Protein AF-A0A9W6GSB5-F1 (afdb_monomer)

Radius of gyration: 26.99 Å; Cα contacts (8 Å, |Δi|>4): 25; chains: 1; bounding box: 57×46×88 Å

Foldseek 3Di:
DDDDDDPPDDPPDDPPVVVVVPDPDPPDDDPPVPCDVVNVVVVLVVVLVVLVVVLVVLVVCVVVVNHDPVVNVVSVVVSVVSVVVVVVVVVVVVVVVVVVVVVVD

Sequence (105 aa):
MLPLASIAATAVAPLADTLVAQAPRLVAGAEAAAVSFGDVLQQFAASTVDSLKAGEASAIAGVDGKASVQNVVSTVMQAERDLHTAIALRDKAVAAYQEISRMAI

Solvent-accessible surface area (backbone atoms only — not comparable to full-atom values): 6469 Å² total; per-residue (Å²): 136,89,85,84,86,86,78,80,75,86,76,83,70,74,80,65,67,72,62,69,74,71,58,87,75,83,70,84,87,67,91,59,83,69,80,42,74,65,53,54,48,50,53,48,54,52,49,50,53,52,46,44,54,50,28,53,53,36,44,53,31,31,76,72,68,76,35,55,71,69,55,34,52,52,40,46,59,49,38,52,52,52,48,52,53,52,48,56,50,51,53,50,54,51,50,53,51,54,51,52,56,69,63,69,116

Secondary structure (DSSP, 8-state):
--------------TTHHHHTTS----S--------HHHHHHHHHHHHHHHHHHHHHHHHHHHTTSS-HHHHHHHHHHHHHHHHHHHHHHHHHHHHHHHHHHH--

Organism: NCBI:txid29468

Structure (mmCIF, N/CA/C/O backbone):
data_AF-A0A9W6GSB5-F1
#
_entry.id   AF-A0A9W6GSB5-F1
#
loop_
_atom_site.group_PDB
_atom_site.id
_atom_site.type_symbol
_atom_site.label_atom_id
_atom_site.label_alt_id
_atom_site.label_comp_id
_atom_site.label_asym_id
_atom_site.label_entity_id
_atom_site.label_seq_id
_atom_site.pdbx_PDB_ins_code
_atom_site.Cartn_x
_atom_site.Cartn_y
_atom_site.Cartn_z
_atom_site.occupancy
_atom_site.B_iso_or_equiv
_atom_site.auth_seq_id
_atom_site.auth_comp_id
_atom_site.auth_asym_id
_atom_site.auth_atom_id
_atom_site.pdbx_PDB_model_num
ATOM 1 N N . MET A 1 1 ? 38.629 -34.708 56.887 1.00 46.78 1 MET A N 1
ATOM 2 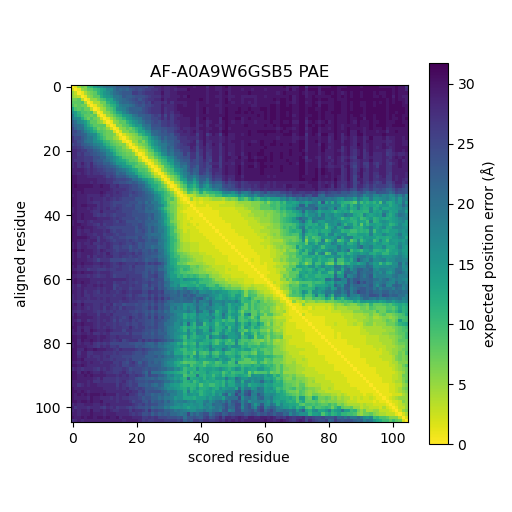C CA . MET A 1 1 ? 39.754 -35.030 55.985 1.00 46.78 1 MET A CA 1
ATOM 3 C C . MET A 1 1 ? 39.269 -34.851 54.549 1.00 46.78 1 MET A C 1
ATOM 5 O O . MET A 1 1 ? 38.495 -35.678 54.093 1.00 46.78 1 MET A O 1
ATOM 9 N N . LEU A 1 2 ? 39.618 -33.725 53.904 1.00 50.84 2 LEU A N 1
ATOM 10 C CA . LEU A 1 2 ? 39.476 -33.506 52.447 1.00 50.84 2 LEU A CA 1
ATOM 11 C C . LEU A 1 2 ? 40.421 -34.464 51.687 1.00 50.84 2 LEU A C 1
ATOM 13 O O . LEU A 1 2 ? 41.454 -34.817 52.262 1.00 50.84 2 LEU A O 1
ATOM 17 N N . PRO A 1 3 ? 40.090 -34.903 50.452 1.00 52.59 3 PRO A N 1
ATOM 18 C CA . PRO A 1 3 ? 40.526 -34.200 49.223 1.00 52.59 3 PRO A CA 1
ATOM 19 C C . PRO A 1 3 ? 39.442 -34.163 48.107 1.00 52.59 3 PRO A C 1
ATOM 21 O O . PRO A 1 3 ? 38.641 -35.078 47.982 1.00 52.59 3 PRO A O 1
ATOM 24 N N . LEU A 1 4 ? 39.211 -33.022 47.441 1.00 45.09 4 LEU A N 1
ATOM 25 C CA . LEU A 1 4 ? 39.811 -32.514 46.183 1.00 45.09 4 LEU A CA 1
ATOM 26 C C . LEU A 1 4 ? 39.005 -32.851 44.908 1.00 45.09 4 LEU A C 1
ATOM 28 O O . LEU A 1 4 ? 38.989 -33.976 44.432 1.00 45.09 4 LEU A O 1
ATOM 32 N N . ALA A 1 5 ? 38.403 -31.791 44.360 1.00 45.38 5 ALA A N 1
ATOM 33 C CA . ALA A 1 5 ? 38.374 -31.407 42.948 1.00 45.38 5 ALA A CA 1
ATOM 34 C C . ALA A 1 5 ? 38.192 -32.496 41.870 1.00 45.38 5 ALA A C 1
ATOM 36 O O . ALA A 1 5 ? 39.139 -33.150 41.449 1.00 45.38 5 ALA A O 1
ATOM 37 N N . SER A 1 6 ? 37.014 -32.491 41.246 1.00 44.84 6 SER A N 1
ATOM 38 C CA . SER A 1 6 ? 36.954 -32.592 39.787 1.00 44.84 6 SER A CA 1
ATOM 39 C C . SER A 1 6 ? 35.942 -31.575 39.275 1.00 44.84 6 SER A C 1
ATOM 41 O O . SER A 1 6 ? 34.731 -31.783 39.286 1.00 44.84 6 SER A O 1
ATOM 43 N N . ILE A 1 7 ? 36.472 -30.405 38.930 1.00 50.47 7 ILE A N 1
ATOM 44 C CA . ILE A 1 7 ? 35.765 -29.351 38.217 1.00 50.47 7 ILE A CA 1
ATOM 45 C C . ILE A 1 7 ? 35.777 -29.816 36.764 1.00 50.47 7 ILE A C 1
ATOM 47 O O . ILE A 1 7 ? 36.804 -29.726 36.092 1.00 50.47 7 ILE A O 1
ATOM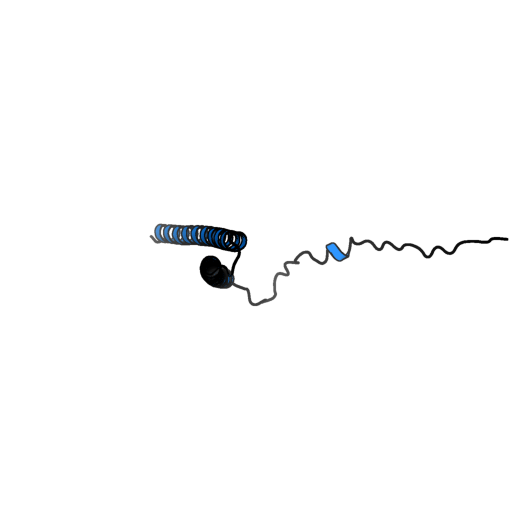 51 N N . ALA A 1 8 ? 34.668 -30.396 36.306 1.00 42.34 8 ALA A N 1
ATOM 52 C CA . ALA A 1 8 ? 34.502 -30.709 34.898 1.00 42.34 8 ALA A CA 1
ATOM 53 C C . ALA A 1 8 ? 34.535 -29.391 34.120 1.00 42.34 8 ALA A C 1
ATOM 55 O O . ALA A 1 8 ? 33.751 -28.473 34.356 1.00 42.34 8 ALA A O 1
ATOM 56 N N . ALA A 1 9 ? 35.544 -29.318 33.264 1.00 42.81 9 ALA A N 1
ATOM 57 C CA . ALA A 1 9 ? 35.964 -28.174 32.500 1.00 42.81 9 ALA A CA 1
ATOM 58 C C . ALA A 1 9 ? 34.814 -27.523 31.727 1.00 42.81 9 ALA A C 1
ATOM 60 O O . ALA A 1 9 ? 34.154 -28.138 30.890 1.00 42.81 9 ALA A O 1
ATOM 61 N N . THR A 1 10 ? 34.667 -26.225 31.962 1.00 45.97 10 THR A N 1
ATOM 62 C CA . THR A 1 10 ? 34.103 -25.267 31.022 1.00 45.97 10 THR A CA 1
ATOM 63 C C . THR A 1 10 ? 34.850 -25.378 29.689 1.00 45.97 10 THR A C 1
ATOM 65 O O . THR A 1 10 ? 35.919 -24.798 29.516 1.00 45.97 10 THR A O 1
ATOM 68 N N . ALA A 1 11 ? 34.291 -26.114 28.732 1.00 43.34 11 ALA A N 1
ATOM 69 C CA . ALA A 1 11 ? 34.693 -26.030 27.336 1.00 43.34 11 ALA A CA 1
ATOM 70 C C . ALA A 1 11 ? 33.839 -24.951 26.655 1.00 43.34 11 ALA A C 1
ATOM 72 O O . ALA A 1 11 ? 32.770 -25.225 26.113 1.00 43.34 11 ALA A O 1
ATOM 73 N N . VAL A 1 12 ? 34.312 -23.701 26.708 1.00 44.91 12 VAL A N 1
ATOM 74 C CA . VAL A 1 12 ? 33.904 -22.662 25.754 1.00 44.91 12 VAL A CA 1
ATOM 75 C C . VAL A 1 12 ? 34.463 -23.084 24.397 1.00 44.91 12 VAL A C 1
ATOM 77 O O . VAL A 1 12 ? 35.622 -22.825 24.079 1.00 44.91 12 VAL A O 1
ATOM 80 N N . ALA A 1 13 ? 33.656 -23.795 23.614 1.00 46.84 13 ALA A N 1
ATOM 81 C CA . ALA A 1 13 ? 33.908 -23.949 22.190 1.00 46.84 13 ALA A CA 1
ATOM 82 C C . ALA A 1 13 ? 33.776 -22.567 21.521 1.00 46.84 13 ALA A C 1
ATOM 84 O O . ALA A 1 13 ? 32.889 -21.791 21.897 1.00 46.84 13 ALA A O 1
ATOM 85 N N . PRO A 1 14 ? 34.644 -22.221 20.555 1.00 47.91 14 PRO A N 1
ATOM 86 C CA . PRO A 1 14 ? 34.606 -20.912 19.934 1.00 47.91 14 PRO A CA 1
ATOM 87 C C . PRO A 1 14 ? 33.336 -20.799 19.085 1.00 47.91 14 PRO A C 1
ATOM 89 O O . PRO A 1 14 ? 33.232 -21.389 18.013 1.00 47.91 14 PRO A O 1
ATOM 92 N N . LEU A 1 15 ? 32.402 -19.957 19.527 1.00 54.19 15 LEU A N 1
ATOM 93 C CA . LEU A 1 15 ? 31.261 -19.429 18.759 1.00 54.19 15 LEU A CA 1
ATOM 94 C C . LEU A 1 15 ? 31.685 -18.613 17.510 1.00 54.19 15 LEU A C 1
ATOM 96 O O . LEU A 1 15 ? 30.903 -17.831 16.984 1.00 54.19 15 LEU A O 1
ATOM 100 N N . ALA A 1 16 ? 32.920 -18.771 17.030 1.00 49.00 16 ALA A N 1
ATOM 101 C CA . ALA A 1 16 ? 33.466 -18.076 15.871 1.00 49.00 16 ALA A CA 1
ATOM 102 C C . ALA A 1 16 ? 33.292 -18.866 14.559 1.00 49.00 16 ALA A C 1
ATOM 104 O O . ALA A 1 16 ? 33.255 -18.255 13.495 1.00 49.00 16 ALA A O 1
ATOM 105 N N . ASP A 1 17 ? 33.138 -20.195 14.613 1.00 46.09 17 ASP A N 1
ATOM 106 C CA . ASP A 1 17 ? 33.049 -21.024 13.397 1.00 46.09 17 ASP A CA 1
ATOM 107 C C . ASP A 1 17 ? 31.623 -21.074 12.810 1.00 46.09 17 ASP A C 1
ATOM 109 O O . ASP A 1 17 ? 31.424 -21.168 11.601 1.00 46.09 17 ASP A O 1
ATOM 113 N N . THR A 1 18 ? 30.598 -20.882 13.646 1.00 50.78 18 THR A N 1
ATOM 114 C CA . THR A 1 18 ? 29.188 -20.856 13.217 1.00 50.78 18 THR A CA 1
ATOM 115 C C . THR A 1 18 ? 28.726 -19.514 12.642 1.00 50.78 18 THR A C 1
ATOM 117 O O . THR A 1 18 ? 27.648 -19.451 12.056 1.00 50.78 18 THR A O 1
ATOM 120 N N . LEU A 1 19 ? 29.534 -18.451 12.740 1.00 53.03 19 LEU A N 1
ATOM 121 C CA . LEU A 1 19 ? 29.204 -17.127 12.189 1.00 53.03 19 LEU A CA 1
ATOM 122 C C . LEU A 1 19 ? 29.755 -16.911 10.767 1.00 53.03 19 LEU A C 1
ATOM 124 O O . LEU A 1 19 ? 29.222 -16.096 10.020 1.00 53.03 19 LEU A O 1
ATOM 128 N N . VAL A 1 20 ? 30.765 -17.683 10.344 1.00 49.97 20 VAL A N 1
ATOM 129 C CA . VAL A 1 20 ? 31.299 -17.661 8.964 1.00 49.97 20 VAL A CA 1
ATOM 130 C C . VAL A 1 20 ? 30.452 -18.500 7.995 1.00 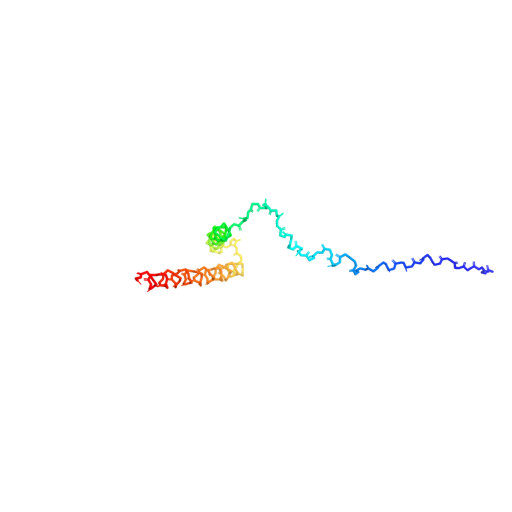49.97 20 VAL A C 1
ATOM 132 O O . VAL A 1 20 ? 30.481 -18.273 6.784 1.00 49.97 20 VAL A O 1
ATOM 135 N N . ALA A 1 21 ? 29.639 -19.427 8.507 1.00 51.22 21 ALA A N 1
ATOM 136 C CA . ALA A 1 21 ? 28.768 -20.282 7.698 1.00 51.22 21 ALA A CA 1
ATOM 137 C C . ALA A 1 21 ? 27.431 -19.627 7.286 1.00 51.22 21 ALA A C 1
ATOM 139 O O . ALA A 1 21 ? 26.677 -20.231 6.527 1.00 51.22 21 ALA A O 1
ATOM 140 N N . GLN A 1 22 ? 27.138 -18.405 7.749 1.00 51.03 22 GLN A N 1
ATOM 141 C CA . GLN A 1 22 ? 25.893 -17.688 7.432 1.00 51.03 22 GLN A CA 1
ATOM 142 C C . GLN A 1 22 ? 26.109 -16.401 6.617 1.00 51.03 22 GLN A C 1
ATOM 144 O O . GLN A 1 22 ? 25.221 -15.557 6.523 1.00 51.03 22 GLN A O 1
ATOM 149 N N . ALA A 1 23 ? 27.269 -16.264 5.972 1.00 49.41 23 ALA A N 1
ATOM 150 C CA . ALA A 1 23 ? 27.403 -15.351 4.844 1.00 49.41 23 ALA A CA 1
ATOM 151 C C . ALA A 1 23 ? 26.748 -16.003 3.611 1.00 49.41 23 ALA A C 1
ATOM 153 O O . ALA A 1 23 ? 27.060 -17.164 3.321 1.00 49.41 23 ALA A O 1
ATOM 154 N N . PRO A 1 24 ? 25.872 -15.310 2.860 1.00 47.47 24 PRO A N 1
ATOM 155 C CA . PRO A 1 24 ? 25.358 -15.844 1.612 1.00 47.47 24 PRO A CA 1
ATOM 156 C C . PRO A 1 24 ? 26.540 -15.984 0.653 1.00 47.47 24 PRO A C 1
ATOM 158 O O . PRO A 1 24 ? 27.055 -15.012 0.101 1.00 47.47 24 PRO A O 1
ATOM 161 N N . ARG A 1 25 ? 27.015 -17.219 0.491 1.00 52.53 25 ARG A N 1
ATOM 162 C CA . ARG A 1 25 ? 27.946 -17.571 -0.572 1.00 52.53 25 ARG A CA 1
ATOM 163 C C . ARG A 1 25 ? 27.172 -17.418 -1.872 1.00 52.53 25 ARG A C 1
ATOM 165 O O . ARG A 1 25 ? 26.313 -18.240 -2.177 1.00 52.53 25 ARG A O 1
ATOM 172 N N . LEU A 1 26 ? 27.465 -16.352 -2.612 1.00 53.88 26 LEU A N 1
ATOM 173 C CA . LEU A 1 26 ? 27.055 -16.199 -4.002 1.00 53.88 26 LEU A CA 1
ATOM 174 C C . LEU A 1 26 ? 27.760 -17.292 -4.813 1.00 53.88 26 LEU A C 1
ATOM 176 O O . LEU A 1 26 ? 28.844 -17.097 -5.357 1.00 53.88 26 LEU A O 1
ATOM 180 N N . VAL A 1 27 ? 27.163 -18.482 -4.827 1.00 48.53 27 VAL A N 1
ATOM 181 C CA . VAL A 1 27 ? 27.481 -19.529 -5.790 1.00 48.53 27 VAL A CA 1
ATOM 182 C C . VAL A 1 27 ? 26.925 -19.049 -7.122 1.00 48.53 27 VAL A C 1
ATOM 184 O O . VAL A 1 27 ? 25.719 -19.042 -7.354 1.00 48.53 27 VAL A O 1
ATOM 187 N N . ALA A 1 28 ? 27.829 -18.590 -7.981 1.00 54.97 28 ALA A N 1
ATOM 188 C CA . ALA A 1 28 ? 27.557 -18.423 -9.394 1.00 54.97 28 ALA A CA 1
ATOM 189 C C . ALA A 1 28 ? 27.271 -19.808 -9.993 1.00 54.97 2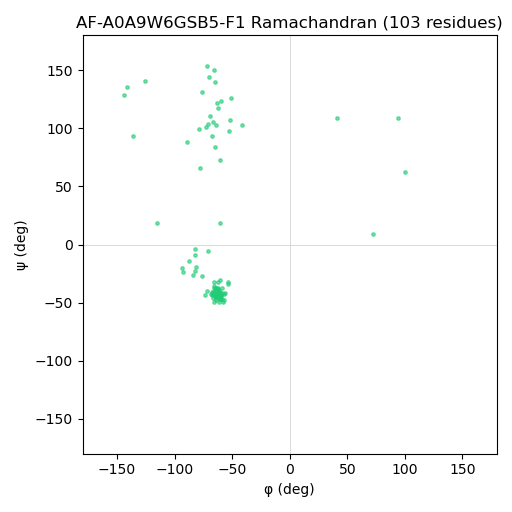8 ALA A C 1
ATOM 191 O O . ALA A 1 28 ? 28.115 -20.699 -9.915 1.00 54.97 28 ALA A O 1
ATOM 192 N N . GLY A 1 29 ? 26.088 -19.976 -10.583 1.00 51.00 29 GLY A N 1
ATOM 193 C CA . GLY A 1 29 ? 25.741 -21.175 -11.343 1.00 51.00 29 GLY A CA 1
ATOM 194 C C . GLY A 1 29 ? 24.894 -22.193 -10.585 1.00 51.00 29 GLY A C 1
ATOM 195 O O . GLY A 1 29 ? 25.293 -23.338 -10.413 1.00 51.00 29 GLY A O 1
ATOM 196 N N . ALA A 1 30 ? 23.692 -21.791 -10.193 1.00 42.28 30 ALA A N 1
ATOM 197 C CA . ALA A 1 30 ? 22.549 -22.690 -10.143 1.00 42.28 30 ALA A CA 1
ATOM 198 C C . ALA A 1 30 ? 21.330 -21.864 -10.553 1.00 42.28 30 ALA A C 1
ATOM 200 O O . ALA A 1 30 ? 21.118 -20.786 -9.998 1.00 42.28 30 ALA A O 1
ATOM 201 N N . GLU A 1 31 ? 20.549 -22.346 -11.519 1.00 49.16 31 GLU A N 1
ATOM 202 C CA . GLU A 1 31 ? 19.168 -21.911 -11.745 1.00 49.16 31 GLU A CA 1
ATOM 203 C C . GLU A 1 31 ? 18.342 -22.226 -10.485 1.00 49.16 31 GLU A C 1
ATOM 205 O O . GLU A 1 31 ? 17.523 -23.138 -10.441 1.00 49.16 31 GLU A O 1
ATOM 210 N N . ALA A 1 32 ? 18.560 -21.466 -9.413 1.00 52.81 32 ALA A N 1
ATOM 211 C CA . ALA A 1 32 ? 17.452 -21.070 -8.573 1.00 52.81 32 ALA A CA 1
ATOM 212 C C . ALA A 1 32 ? 16.539 -20.296 -9.514 1.00 52.81 32 ALA A C 1
ATOM 214 O O . ALA A 1 32 ? 17.032 -19.375 -10.165 1.00 52.81 32 ALA A O 1
ATOM 215 N N . ALA A 1 33 ? 15.274 -20.703 -9.641 1.00 57.88 33 ALA A N 1
ATOM 216 C CA . ALA A 1 33 ? 14.254 -19.924 -10.331 1.00 57.88 33 ALA A CA 1
ATOM 217 C C . ALA A 1 33 ? 14.450 -18.464 -9.922 1.00 57.88 33 ALA A C 1
ATOM 219 O O . ALA A 1 33 ? 14.232 -18.106 -8.761 1.00 57.88 33 ALA A O 1
ATOM 220 N N . ALA A 1 34 ? 15.055 -17.690 -10.823 1.00 63.69 34 ALA A N 1
ATOM 221 C CA . ALA A 1 34 ? 15.620 -16.410 -10.465 1.00 63.69 34 ALA A CA 1
ATOM 222 C C . ALA A 1 34 ? 14.413 -15.522 -10.251 1.00 63.69 34 ALA A C 1
ATOM 224 O O . ALA A 1 34 ? 13.783 -15.124 -11.226 1.00 63.69 34 ALA A O 1
ATOM 225 N N . VAL A 1 35 ? 14.047 -15.305 -8.984 1.00 74.62 35 VAL A N 1
ATOM 226 C CA . VAL A 1 35 ? 12.990 -14.371 -8.615 1.00 74.62 35 VAL A CA 1
ATOM 227 C C . VAL A 1 35 ? 13.351 -13.073 -9.315 1.00 74.62 35 VAL A C 1
ATOM 229 O O . VAL A 1 35 ? 14.362 -12.442 -8.993 1.00 74.62 35 VAL A O 1
ATOM 232 N N . SER A 1 36 ? 12.598 -12.742 -10.358 1.00 85.94 36 SER A N 1
ATOM 233 C CA . SER A 1 36 ? 12.918 -11.589 -11.169 1.00 85.94 36 SER A CA 1
ATOM 234 C C . SER A 1 36 ? 12.600 -10.348 -10.344 1.00 85.94 36 SER A C 1
ATOM 236 O O . SER A 1 36 ? 11.743 -10.363 -9.458 1.00 85.94 36 SER A O 1
ATOM 238 N N . PHE A 1 37 ? 13.272 -9.234 -10.627 1.00 81.94 37 PHE A N 1
ATOM 239 C CA . PHE A 1 37 ? 12.909 -7.961 -10.001 1.00 81.94 37 PHE A CA 1
ATOM 240 C C . PHE A 1 37 ? 11.415 -7.635 -10.207 1.00 81.94 37 PHE A C 1
ATOM 242 O O . PHE A 1 37 ? 10.781 -7.063 -9.322 1.00 81.94 37 PHE A 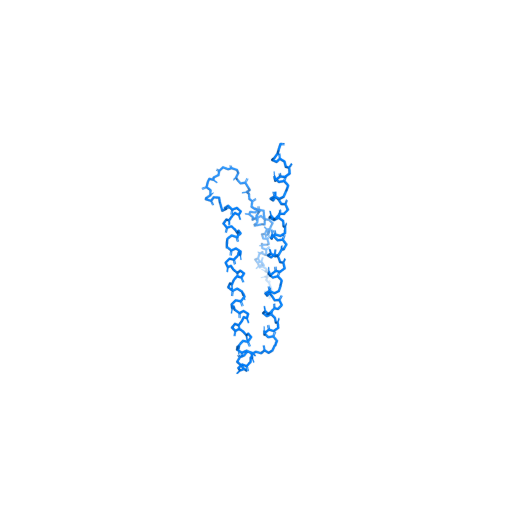O 1
ATOM 249 N N . GLY A 1 38 ? 10.841 -8.061 -11.341 1.00 89.38 38 GLY A N 1
ATOM 250 C CA . GLY A 1 38 ? 9.409 -7.966 -11.615 1.00 89.38 38 GLY A CA 1
ATOM 251 C C . GLY A 1 38 ? 8.556 -8.763 -10.627 1.00 89.38 38 GLY A C 1
ATOM 252 O O . GLY A 1 38 ? 7.570 -8.228 -10.131 1.00 89.38 38 GLY A O 1
ATOM 253 N N . ASP A 1 39 ? 8.966 -9.981 -10.270 1.00 88.75 39 ASP A N 1
ATOM 254 C CA . ASP A 1 39 ? 8.264 -10.808 -9.279 1.00 88.75 39 ASP A CA 1
ATOM 255 C C . ASP A 1 39 ? 8.303 -10.170 -7.884 1.00 88.75 39 ASP A C 1
ATOM 257 O O . ASP A 1 39 ? 7.283 -10.109 -7.197 1.00 88.75 39 ASP A O 1
ATOM 261 N N . VAL A 1 40 ? 9.455 -9.618 -7.480 1.00 87.81 40 VAL A N 1
ATOM 262 C CA . VAL A 1 40 ? 9.585 -8.883 -6.207 1.00 87.81 40 VAL A CA 1
ATOM 263 C C . VAL A 1 40 ? 8.690 -7.647 -6.199 1.00 87.81 40 VAL A C 1
ATOM 265 O O . VAL A 1 40 ? 8.014 -7.374 -5.207 1.00 87.81 40 VAL A O 1
ATOM 268 N N . LEU A 1 41 ? 8.653 -6.907 -7.307 1.00 88.19 41 LEU A N 1
ATOM 269 C CA . LEU A 1 41 ? 7.815 -5.723 -7.438 1.00 88.19 41 LEU A CA 1
ATOM 270 C C . LEU A 1 41 ? 6.321 -6.073 -7.431 1.00 88.19 41 LEU A C 1
ATOM 272 O O . LEU A 1 41 ? 5.532 -5.397 -6.775 1.00 88.19 41 LEU A O 1
ATOM 276 N N . GLN A 1 42 ? 5.927 -7.148 -8.107 1.00 89.94 42 GLN A N 1
ATOM 277 C CA . GLN A 1 42 ? 4.552 -7.634 -8.092 1.00 89.94 42 GLN A CA 1
ATOM 278 C C . GLN A 1 42 ? 4.128 -8.056 -6.680 1.00 89.94 42 GLN A C 1
ATOM 280 O O . GLN A 1 42 ? 3.043 -7.691 -6.226 1.00 89.94 42 GLN A O 1
ATOM 285 N N . GLN A 1 43 ? 4.996 -8.769 -5.960 1.00 90.19 43 GLN A N 1
ATOM 286 C CA . GLN A 1 43 ? 4.758 -9.169 -4.574 1.00 90.19 43 GLN A CA 1
ATOM 287 C C . GLN A 1 43 ? 4.651 -7.950 -3.645 1.00 90.19 43 GLN A C 1
ATOM 289 O O . GLN A 1 43 ? 3.767 -7.902 -2.787 1.00 90.19 43 GLN A O 1
ATOM 294 N N . PHE A 1 44 ? 5.522 -6.952 -3.827 1.00 88.62 44 PHE A N 1
ATOM 295 C CA . PHE A 1 44 ? 5.480 -5.697 -3.080 1.00 88.62 44 PHE A CA 1
ATOM 296 C C . PHE A 1 44 ? 4.172 -4.943 -3.333 1.00 88.62 44 PHE A C 1
ATOM 298 O O . PHE A 1 44 ? 3.481 -4.599 -2.380 1.00 88.62 44 PHE A O 1
ATOM 305 N N . ALA A 1 45 ? 3.781 -4.772 -4.599 1.00 89.44 45 ALA A N 1
ATOM 306 C CA . ALA A 1 45 ? 2.536 -4.106 -4.969 1.00 89.44 45 ALA A CA 1
ATOM 307 C C . ALA A 1 45 ? 1.302 -4.813 -4.382 1.00 89.44 45 ALA A C 1
ATOM 309 O O . ALA A 1 45 ? 0.420 -4.148 -3.839 1.00 89.44 45 ALA A O 1
ATOM 310 N N . ALA A 1 46 ? 1.257 -6.150 -4.433 1.00 92.56 46 ALA A N 1
ATOM 311 C CA . ALA A 1 46 ? 0.196 -6.934 -3.799 1.00 92.56 46 ALA A CA 1
ATOM 312 C C . ALA A 1 46 ? 0.142 -6.688 -2.280 1.00 92.56 46 ALA A C 1
ATOM 314 O O . ALA A 1 46 ? -0.924 -6.420 -1.729 1.00 92.56 46 ALA A O 1
ATOM 315 N N . SER A 1 47 ? 1.306 -6.676 -1.626 1.00 89.00 47 SER A N 1
ATOM 316 C CA . SER A 1 47 ? 1.415 -6.447 -0.181 1.00 89.00 47 SER A CA 1
ATOM 317 C C . SER A 1 47 ? 0.977 -5.032 0.212 1.00 89.00 47 SER A C 1
ATOM 319 O O . SER A 1 47 ? 0.314 -4.856 1.229 1.00 89.00 47 SER A O 1
ATOM 321 N N . THR A 1 48 ? 1.279 -4.020 -0.608 1.00 88.19 48 THR A N 1
ATOM 322 C CA . THR A 1 48 ? 0.818 -2.641 -0.390 1.00 88.19 48 THR A CA 1
ATOM 323 C C . THR A 1 48 ? -0.708 -2.536 -0.440 1.00 88.19 48 THR A C 1
ATOM 325 O O . THR A 1 48 ? -1.298 -1.855 0.397 1.00 88.19 48 THR A O 1
ATOM 328 N N . VAL A 1 49 ? -1.364 -3.219 -1.386 1.00 93.50 49 VAL A N 1
ATOM 329 C CA . VAL A 1 49 ? -2.836 -3.243 -1.473 1.00 93.50 49 VAL A CA 1
ATOM 330 C C . VAL A 1 49 ? -3.446 -3.885 -0.228 1.00 93.50 49 VAL A C 1
ATOM 332 O O . VAL A 1 49 ? -4.415 -3.360 0.324 1.00 93.50 49 VAL A O 1
ATOM 335 N N . ASP A 1 50 ? -2.866 -4.985 0.246 1.00 92.94 50 ASP A N 1
ATOM 336 C CA . ASP A 1 50 ? -3.336 -5.660 1.454 1.00 92.94 50 ASP A CA 1
ATOM 337 C C . ASP A 1 50 ? -3.132 -4.802 2.712 1.00 92.94 50 ASP A C 1
ATOM 339 O O . ASP A 1 50 ? -4.061 -4.679 3.516 1.00 92.94 50 ASP A O 1
ATOM 343 N N . SER A 1 51 ? -1.980 -4.132 2.853 1.00 87.69 51 SER A N 1
ATOM 344 C CA . SER A 1 51 ? -1.728 -3.151 3.922 1.00 87.69 51 SER A CA 1
ATOM 345 C C . SER A 1 51 ? -2.768 -2.029 3.921 1.00 87.69 51 SER A C 1
ATOM 347 O O . SER A 1 51 ? -3.261 -1.636 4.980 1.00 87.69 51 SER A O 1
ATOM 349 N N . LEU A 1 52 ? -3.140 -1.530 2.739 1.00 89.19 52 LEU A N 1
ATOM 350 C CA . LEU A 1 52 ? -4.115 -0.451 2.607 1.00 89.19 52 LEU A CA 1
ATOM 351 C C . LEU A 1 52 ? -5.514 -0.904 3.048 1.00 89.19 52 LEU A C 1
ATOM 353 O O . LEU A 1 52 ? -6.144 -0.241 3.870 1.00 89.19 52 LEU A O 1
ATOM 357 N N . LYS A 1 53 ? -5.957 -2.085 2.596 1.00 90.81 53 LYS A N 1
ATOM 358 C CA . LYS A 1 53 ? -7.236 -2.689 3.013 1.00 90.81 53 LYS A CA 1
ATOM 359 C C . LYS A 1 53 ? -7.271 -2.984 4.512 1.00 90.81 53 LYS A C 1
ATOM 361 O O . LYS A 1 53 ? -8.301 -2.794 5.157 1.00 90.81 53 LYS A O 1
ATOM 366 N N . ALA A 1 54 ? -6.156 -3.436 5.085 1.00 88.00 54 ALA A N 1
ATOM 367 C CA . ALA A 1 54 ? -6.031 -3.633 6.526 1.00 88.00 54 ALA A CA 1
ATOM 368 C C . ALA A 1 54 ? -6.129 -2.302 7.294 1.00 88.00 54 ALA A C 1
ATOM 370 O O . ALA A 1 54 ? -6.774 -2.243 8.342 1.00 88.00 54 ALA A O 1
ATOM 371 N N . GLY A 1 55 ? -5.547 -1.226 6.757 1.00 80.75 55 GLY A N 1
ATOM 372 C CA . GLY A 1 55 ? -5.692 0.134 7.275 1.00 80.75 55 GLY A CA 1
ATOM 373 C C . GLY A 1 55 ? -7.136 0.624 7.265 1.00 80.75 55 GLY A C 1
ATOM 374 O O . GLY A 1 55 ? -7.623 1.094 8.292 1.00 80.75 55 GLY A O 1
ATOM 375 N N . GLU A 1 56 ? -7.850 0.441 6.155 1.00 86.19 56 GLU A N 1
ATOM 376 C CA . GLU A 1 56 ? -9.275 0.775 6.048 1.00 86.19 56 GLU A CA 1
ATOM 377 C C . GLU A 1 56 ? -10.124 -0.026 7.043 1.00 86.19 56 GLU A C 1
ATOM 379 O O . GLU A 1 56 ? -10.940 0.544 7.768 1.00 86.19 56 GLU A O 1
ATOM 384 N N . ALA A 1 57 ? -9.894 -1.338 7.149 1.00 87.56 57 ALA A N 1
ATOM 385 C CA . ALA A 1 57 ? -10.590 -2.191 8.109 1.00 87.56 57 ALA A CA 1
ATOM 386 C C . ALA A 1 57 ? -10.322 -1.769 9.565 1.00 87.56 57 ALA A C 1
ATOM 388 O O . ALA A 1 57 ? -11.243 -1.742 10.382 1.00 87.56 57 ALA A O 1
ATOM 389 N N . SER A 1 58 ? -9.078 -1.403 9.887 1.00 76.56 58 SER A N 1
ATOM 390 C CA . SER A 1 58 ? -8.685 -0.891 11.204 1.00 76.56 58 SER A CA 1
ATOM 391 C C . SER A 1 58 ? -9.351 0.454 11.508 1.00 76.56 58 SER A C 1
ATOM 393 O O . SER A 1 58 ? -9.880 0.644 12.601 1.00 76.56 58 SER A O 1
ATOM 395 N N . ALA A 1 59 ? -9.412 1.364 10.532 1.00 75.25 59 ALA A N 1
ATOM 396 C CA . ALA A 1 59 ? -10.092 2.649 10.671 1.00 75.25 59 ALA A CA 1
ATOM 397 C C . ALA A 1 59 ? -11.600 2.478 10.918 1.00 75.25 59 ALA A C 1
ATOM 399 O O . ALA A 1 59 ? -12.142 3.096 11.834 1.00 75.25 59 ALA A O 1
ATOM 400 N N . ILE A 1 60 ? -12.260 1.584 10.171 1.00 83.19 60 ILE A N 1
ATOM 401 C CA . ILE A 1 60 ? -13.672 1.228 10.386 1.00 83.19 60 ILE A CA 1
ATOM 402 C C . ILE A 1 60 ? -13.864 0.643 11.790 1.00 83.19 60 ILE A C 1
ATOM 404 O O . ILE A 1 60 ? -14.747 1.077 12.528 1.00 83.19 60 ILE A O 1
ATOM 408 N N . ALA A 1 61 ? -13.004 -0.293 12.200 1.00 77.50 61 ALA A N 1
ATOM 409 C CA . ALA A 1 61 ? -13.047 -0.873 13.539 1.00 77.50 61 ALA A CA 1
ATOM 410 C C . ALA A 1 61 ? -12.806 0.174 14.641 1.00 77.50 61 ALA A C 1
ATOM 412 O O . ALA A 1 61 ? -13.369 0.058 15.726 1.00 77.50 61 ALA A O 1
ATOM 413 N N . GLY A 1 62 ? -11.998 1.202 14.378 1.00 77.81 62 GLY A N 1
ATOM 414 C CA . GLY A 1 62 ? -11.765 2.320 15.288 1.00 77.81 62 GLY A CA 1
ATOM 415 C C . GLY A 1 62 ? -12.993 3.208 15.472 1.00 77.81 62 GLY A C 1
ATOM 416 O O . GLY A 1 62 ? -13.322 3.557 16.603 1.00 77.81 62 GLY A O 1
ATOM 417 N N . VAL A 1 63 ? -13.707 3.517 14.385 1.00 78.19 63 VAL A N 1
ATOM 418 C CA . VAL A 1 63 ? -14.987 4.249 14.433 1.00 78.19 63 VAL A CA 1
ATOM 41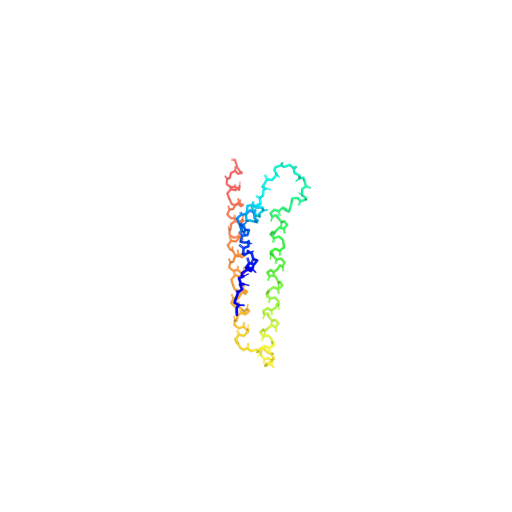9 C C . VAL A 1 63 ? -16.055 3.444 15.183 1.00 78.19 63 VAL A C 1
ATOM 421 O O . VAL A 1 63 ? -16.801 4.007 15.979 1.00 78.19 63 VAL A O 1
ATOM 424 N N . ASP A 1 64 ? -16.065 2.121 15.007 1.00 78.75 64 ASP A N 1
ATOM 425 C CA . ASP A 1 64 ? -16.919 1.178 15.744 1.00 78.75 64 ASP A CA 1
ATOM 426 C C . ASP A 1 64 ? -16.513 0.987 17.225 1.00 78.75 64 ASP A C 1
ATOM 428 O O . ASP A 1 64 ? -17.176 0.250 17.958 1.00 78.75 64 ASP A O 1
ATOM 432 N N . GLY A 1 65 ? -15.399 1.580 17.674 1.00 76.44 65 GLY A N 1
ATOM 433 C CA . GLY A 1 65 ? -14.851 1.403 19.025 1.00 76.44 65 GLY A CA 1
ATOM 434 C C . GLY A 1 65 ? -14.212 0.030 19.291 1.00 76.44 65 GLY A C 1
ATOM 435 O O . GLY A 1 65 ? -13.863 -0.279 20.429 1.00 76.44 65 GLY A O 1
ATOM 436 N N . LYS A 1 66 ? -14.044 -0.800 18.256 1.00 73.12 66 LYS A N 1
ATOM 437 C CA . LYS A 1 66 ? -13.447 -2.149 18.300 1.00 73.12 66 LYS A CA 1
ATOM 438 C C . LYS A 1 66 ? -11.921 -2.148 18.138 1.00 73.12 66 LYS A C 1
ATOM 440 O O . LYS A 1 66 ? -11.289 -3.164 18.414 1.00 73.12 66 LYS A O 1
ATOM 445 N N . ALA A 1 67 ? -11.323 -1.037 17.704 1.00 69.12 67 ALA A N 1
ATOM 446 C CA . ALA A 1 67 ? -9.874 -0.846 17.623 1.00 69.12 67 ALA A CA 1
ATOM 447 C C . ALA A 1 67 ? -9.447 0.419 18.381 1.00 69.12 67 ALA A C 1
ATOM 449 O O . ALA A 1 67 ? -10.128 1.443 18.340 1.00 69.12 67 ALA A O 1
ATOM 450 N N . SER A 1 68 ? -8.312 0.363 19.087 1.00 83.06 68 SER A N 1
ATOM 451 C CA . SER A 1 68 ? -7.802 1.526 19.817 1.00 83.06 68 SER A CA 1
ATOM 452 C C . SER A 1 68 ? -7.296 2.597 18.849 1.00 83.06 68 SER A C 1
ATOM 454 O O . SER A 1 68 ? -6.683 2.290 17.826 1.00 83.06 68 SER A O 1
ATOM 456 N N . VAL A 1 69 ? -7.492 3.870 19.203 1.00 79.75 69 VAL A N 1
ATOM 457 C CA . VAL A 1 69 ? -7.015 5.024 18.416 1.00 79.75 69 VAL A CA 1
ATOM 458 C C . VAL A 1 69 ? -5.508 4.923 18.137 1.00 79.75 69 VAL A C 1
ATOM 460 O O . VAL A 1 69 ? -5.047 5.270 17.054 1.00 79.75 69 VAL A O 1
ATOM 463 N N . GLN A 1 70 ? -4.744 4.367 19.084 1.00 84.38 70 GLN A N 1
ATOM 464 C CA . GLN A 1 70 ? -3.311 4.115 18.927 1.00 84.38 70 GLN A CA 1
ATOM 465 C C . GLN A 1 70 ? -3.011 3.122 17.788 1.00 84.38 70 GLN A C 1
ATOM 467 O O . GLN A 1 70 ? -2.098 3.361 16.998 1.00 84.38 70 GLN A O 1
ATOM 472 N N . ASN A 1 71 ? -3.790 2.037 17.681 1.00 81.12 71 ASN A N 1
ATOM 473 C CA . ASN A 1 71 ? -3.642 1.045 16.613 1.00 81.12 71 ASN A CA 1
ATOM 474 C C . ASN A 1 71 ? -4.013 1.630 15.254 1.00 81.12 71 ASN A C 1
ATOM 476 O O . ASN A 1 71 ? -3.266 1.442 14.301 1.00 81.12 71 ASN A O 1
ATOM 480 N N . VAL A 1 72 ? -5.112 2.385 15.171 1.00 79.88 72 VAL A N 1
ATOM 481 C CA . VAL A 1 72 ? -5.533 3.035 13.921 1.00 79.88 72 VAL A CA 1
ATOM 482 C C . VAL A 1 72 ? -4.432 3.957 13.398 1.00 79.88 72 VAL A C 1
ATOM 484 O O . VAL A 1 72 ? -4.029 3.838 12.245 1.00 79.88 72 VAL A O 1
ATOM 487 N N . VAL A 1 73 ? -3.881 4.820 14.258 1.00 85.88 73 VAL A N 1
ATOM 488 C CA . VAL A 1 73 ? -2.791 5.732 13.875 1.00 85.88 73 VAL A CA 1
ATOM 489 C C . VAL A 1 73 ? -1.543 4.957 13.452 1.00 85.88 73 VAL A C 1
ATOM 491 O O . VAL A 1 73 ? -0.943 5.287 12.433 1.00 85.88 73 VAL A O 1
ATOM 494 N N . SER A 1 74 ? -1.162 3.904 14.183 1.00 88.81 74 SER A N 1
ATOM 495 C CA . SER A 1 74 ? -0.010 3.071 13.819 1.00 88.81 74 SER A CA 1
ATOM 496 C C . SER A 1 74 ? -0.177 2.442 12.434 1.00 88.81 74 SER A C 1
ATOM 498 O O . SER A 1 74 ? 0.735 2.526 11.612 1.00 88.81 74 SER A O 1
ATOM 500 N N . THR A 1 75 ? -1.346 1.857 12.152 1.00 83.50 75 THR A N 1
ATOM 501 C CA . THR A 1 75 ? -1.638 1.223 10.859 1.00 83.50 75 THR A CA 1
ATOM 502 C C . THR A 1 75 ? -1.662 2.243 9.721 1.00 83.50 75 THR A C 1
ATOM 504 O O . THR A 1 75 ? -1.080 1.987 8.670 1.00 83.50 75 THR A O 1
ATOM 507 N N . VAL A 1 76 ? -2.258 3.421 9.930 1.00 85.12 76 VAL A N 1
ATOM 508 C CA . VAL A 1 76 ? -2.285 4.493 8.921 1.00 85.12 76 VAL A CA 1
ATOM 509 C C . VAL A 1 76 ? -0.874 5.003 8.621 1.00 85.12 76 VAL A C 1
ATOM 511 O O . VAL A 1 76 ? -0.475 5.038 7.463 1.00 85.12 76 VAL A O 1
ATOM 514 N N . MET A 1 77 ? -0.068 5.288 9.648 1.00 92.25 77 MET A N 1
ATOM 515 C CA . MET A 1 77 ? 1.330 5.713 9.475 1.00 92.25 77 MET A CA 1
ATOM 516 C C . MET A 1 77 ? 2.184 4.662 8.752 1.00 92.25 77 MET A C 1
ATOM 518 O O . MET A 1 77 ? 3.167 4.991 8.089 1.00 92.25 77 MET A O 1
ATOM 522 N N . GLN A 1 78 ? 1.856 3.380 8.915 1.00 88.62 78 GLN A N 1
ATOM 523 C CA . GLN A 1 78 ? 2.536 2.286 8.229 1.00 88.62 78 GLN A CA 1
ATOM 524 C C . GLN A 1 78 ? 2.141 2.238 6.748 1.00 88.62 78 GLN A C 1
ATOM 526 O O . GLN A 1 78 ? 3.027 2.188 5.899 1.00 88.62 78 GLN A O 1
ATOM 531 N N . ALA A 1 79 ? 0.852 2.398 6.440 1.00 87.12 79 ALA A N 1
ATOM 532 C CA . ALA A 1 79 ? 0.362 2.515 5.069 1.00 87.12 79 ALA A CA 1
ATOM 533 C C . ALA A 1 79 ? 0.913 3.756 4.336 1.00 87.12 79 ALA A C 1
ATOM 535 O O . ALA A 1 79 ? 1.254 3.673 3.158 1.00 87.12 79 ALA A O 1
ATOM 536 N N . GLU A 1 80 ? 1.064 4.897 5.018 1.00 88.56 80 GLU A N 1
ATOM 537 C CA . GLU A 1 80 ? 1.653 6.113 4.434 1.00 88.56 80 GLU A CA 1
ATOM 538 C C . GLU A 1 80 ? 3.117 5.921 4.024 1.00 88.56 80 GLU A C 1
ATOM 540 O O . GLU A 1 80 ? 3.537 6.391 2.963 1.00 88.56 80 GLU A O 1
ATOM 545 N N . ARG A 1 81 ? 3.899 5.199 4.837 1.00 93.31 81 ARG A N 1
ATOM 546 C CA . ARG A 1 81 ? 5.290 4.865 4.500 1.00 93.31 81 ARG A CA 1
ATOM 547 C C . ARG A 1 81 ? 5.365 3.974 3.262 1.00 93.31 81 ARG A C 1
ATOM 549 O O . ARG A 1 81 ? 6.155 4.268 2.366 1.00 93.31 81 ARG A O 1
ATOM 556 N N . ASP A 1 82 ? 4.517 2.952 3.189 1.00 88.81 82 ASP A N 1
ATOM 557 C CA . ASP A 1 82 ? 4.451 2.047 2.036 1.00 88.81 82 ASP A CA 1
ATOM 558 C C . ASP A 1 82 ? 4.047 2.805 0.759 1.00 88.81 82 ASP A C 1
ATOM 560 O O . ASP A 1 82 ? 4.668 2.644 -0.297 1.00 88.81 82 ASP A O 1
ATOM 564 N N . LEU A 1 83 ? 3.064 3.706 0.865 1.00 91.69 83 LEU A N 1
ATOM 565 C CA . LEU A 1 83 ? 2.633 4.569 -0.233 1.00 91.69 83 LEU A CA 1
ATOM 566 C C . LEU A 1 83 ? 3.768 5.481 -0.721 1.00 91.69 83 LEU A C 1
ATOM 568 O O . LEU A 1 83 ? 3.980 5.603 -1.927 1.00 91.69 83 LEU A O 1
ATOM 572 N N . HIS A 1 84 ? 4.530 6.090 0.190 1.00 94.81 84 HIS A N 1
ATOM 573 C CA . HIS A 1 84 ? 5.687 6.917 -0.165 1.00 94.81 84 HIS A CA 1
ATOM 574 C C . HIS A 1 84 ? 6.735 6.134 -0.966 1.00 94.81 84 HIS A C 1
ATOM 576 O O . HIS A 1 84 ? 7.271 6.640 -1.955 1.00 94.81 84 HIS A O 1
ATOM 582 N N . THR A 1 85 ? 7.005 4.885 -0.583 1.00 92.25 85 THR A N 1
ATOM 583 C CA . THR A 1 85 ? 7.911 4.008 -1.333 1.00 92.25 85 THR A CA 1
ATOM 584 C C . THR A 1 85 ? 7.352 3.664 -2.714 1.00 92.25 85 THR A C 1
ATOM 586 O O . THR A 1 85 ? 8.086 3.731 -3.703 1.00 92.25 85 THR A O 1
ATOM 589 N N . ALA A 1 86 ? 6.056 3.363 -2.813 1.00 90.56 86 ALA A N 1
ATOM 590 C CA . ALA A 1 86 ? 5.401 3.098 -4.092 1.00 90.56 86 ALA A CA 1
ATOM 591 C C . ALA A 1 86 ? 5.459 4.313 -5.040 1.00 90.56 86 ALA A C 1
ATOM 593 O O . ALA A 1 86 ? 5.735 4.155 -6.231 1.00 90.56 86 ALA A O 1
ATOM 594 N N . ILE A 1 87 ? 5.274 5.531 -4.518 1.00 94.88 87 ILE A N 1
ATOM 595 C CA . ILE A 1 87 ? 5.395 6.778 -5.291 1.00 94.88 87 ILE A CA 1
ATOM 596 C C . ILE A 1 87 ? 6.830 6.970 -5.794 1.00 94.88 87 ILE A C 1
ATOM 598 O O . ILE A 1 87 ? 7.027 7.228 -6.980 1.00 94.88 87 ILE A O 1
ATOM 602 N N . ALA A 1 88 ? 7.839 6.773 -4.942 1.00 94.88 88 ALA A N 1
ATOM 603 C CA . ALA A 1 88 ? 9.239 6.893 -5.352 1.00 94.88 88 ALA A CA 1
ATOM 604 C C . ALA A 1 88 ? 9.594 5.919 -6.490 1.00 94.88 88 ALA A C 1
ATOM 606 O O . ALA A 1 88 ? 10.336 6.261 -7.417 1.00 94.88 88 ALA A O 1
ATOM 607 N N . LEU A 1 89 ? 9.032 4.710 -6.448 1.00 91.06 89 LEU A N 1
ATOM 608 C CA . LEU A 1 89 ? 9.233 3.720 -7.493 1.00 91.06 89 LEU A CA 1
ATOM 609 C C . LEU A 1 89 ? 8.496 4.074 -8.791 1.00 91.06 89 LEU A C 1
ATOM 611 O O . LEU A 1 89 ? 9.069 3.931 -9.873 1.00 91.06 89 LEU A O 1
ATOM 615 N N . ARG A 1 90 ? 7.268 4.600 -8.694 1.00 90.94 90 ARG A N 1
ATOM 616 C CA . ARG A 1 90 ? 6.517 5.147 -9.834 1.00 90.94 90 ARG A CA 1
ATOM 617 C C . ARG A 1 90 ? 7.315 6.251 -10.526 1.00 90.94 90 ARG A C 1
ATOM 619 O O . ARG A 1 90 ? 7.471 6.212 -11.745 1.00 90.94 90 ARG A O 1
ATOM 626 N N . ASP A 1 91 ? 7.863 7.191 -9.764 1.00 93.88 91 ASP A N 1
ATOM 627 C CA . ASP A 1 91 ? 8.627 8.309 -10.319 1.00 93.88 91 ASP A CA 1
ATOM 628 C C . ASP A 1 91 ? 9.903 7.823 -11.026 1.00 93.88 91 ASP A C 1
ATOM 630 O O . ASP A 1 91 ? 10.244 8.310 -12.107 1.00 93.88 91 ASP A O 1
ATOM 634 N N . LYS A 1 92 ? 10.577 6.797 -10.489 1.00 90.62 92 LYS A N 1
ATOM 635 C CA . LYS A 1 92 ? 11.736 6.168 -11.145 1.00 90.62 92 LYS A CA 1
ATOM 636 C C . LYS A 1 92 ? 11.378 5.412 -12.421 1.00 90.62 92 LYS A C 1
ATOM 638 O O . LYS A 1 92 ? 12.115 5.527 -13.400 1.00 90.62 92 LYS A O 1
ATOM 643 N N . ALA A 1 93 ? 10.264 4.686 -12.441 1.00 87.75 93 ALA A N 1
ATOM 644 C CA . ALA A 1 93 ? 9.792 3.999 -13.643 1.00 87.75 93 ALA A CA 1
ATOM 645 C C . ALA A 1 93 ? 9.448 4.998 -14.761 1.00 87.75 93 ALA A C 1
ATOM 647 O O . ALA A 1 93 ? 9.831 4.803 -15.915 1.00 87.75 93 ALA A O 1
ATOM 648 N N . VAL A 1 94 ? 8.796 6.113 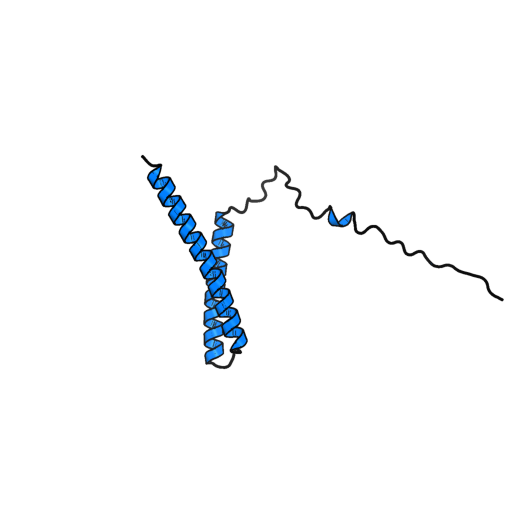-14.412 1.00 94.00 94 VAL A N 1
ATOM 649 C CA . VAL A 1 94 ? 8.491 7.194 -15.360 1.00 94.00 94 VAL A CA 1
ATOM 650 C C . VAL A 1 94 ? 9.769 7.853 -15.879 1.00 94.00 94 VAL A C 1
ATOM 652 O O . VAL A 1 94 ? 9.893 8.070 -17.084 1.00 94.00 94 VAL A O 1
ATOM 655 N N . ALA A 1 95 ? 10.737 8.143 -15.005 1.00 92.31 95 ALA A N 1
ATOM 656 C CA . ALA A 1 95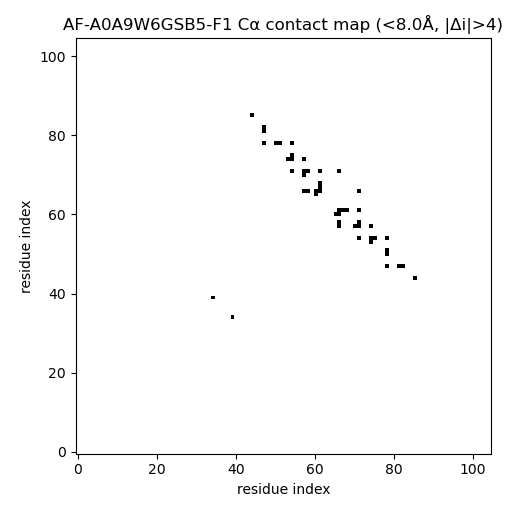 ? 12.018 8.714 -15.415 1.00 92.31 95 ALA A CA 1
ATOM 657 C C . ALA A 1 95 ? 12.774 7.790 -16.385 1.00 92.31 95 ALA A C 1
ATOM 659 O O . ALA A 1 95 ? 13.247 8.252 -17.420 1.00 92.31 95 ALA A O 1
ATOM 660 N N . ALA A 1 96 ? 12.821 6.484 -16.098 1.00 88.56 96 ALA A N 1
ATOM 661 C CA . ALA A 1 96 ? 13.432 5.492 -16.980 1.00 88.56 96 ALA A CA 1
ATOM 662 C C . ALA A 1 96 ? 12.745 5.441 -18.357 1.00 88.56 96 ALA A C 1
ATOM 664 O O . ALA A 1 96 ? 13.423 5.393 -19.380 1.00 88.56 96 ALA A O 1
ATOM 665 N N . TYR A 1 97 ? 11.412 5.529 -18.402 1.00 89.75 97 TYR A N 1
ATOM 666 C CA . TYR A 1 97 ? 10.672 5.592 -19.665 1.00 89.75 97 TYR A CA 1
ATOM 667 C C . TYR A 1 97 ? 10.997 6.854 -20.478 1.00 89.75 97 TYR A C 1
ATOM 669 O O . TYR A 1 97 ? 11.204 6.778 -21.691 1.00 89.75 97 TYR A O 1
ATOM 677 N N . GLN A 1 98 ? 11.066 8.019 -19.826 1.00 89.12 98 GLN A N 1
ATOM 678 C CA . GLN A 1 98 ? 11.408 9.277 -20.495 1.00 89.12 98 GLN A CA 1
ATOM 679 C C . GLN A 1 98 ? 12.847 9.291 -21.025 1.00 89.12 98 GLN A C 1
ATOM 681 O O . GLN A 1 98 ? 13.088 9.868 -22.081 1.00 89.12 98 GLN A O 1
ATOM 686 N N . GLU A 1 99 ? 13.788 8.669 -20.313 1.00 85.44 99 GLU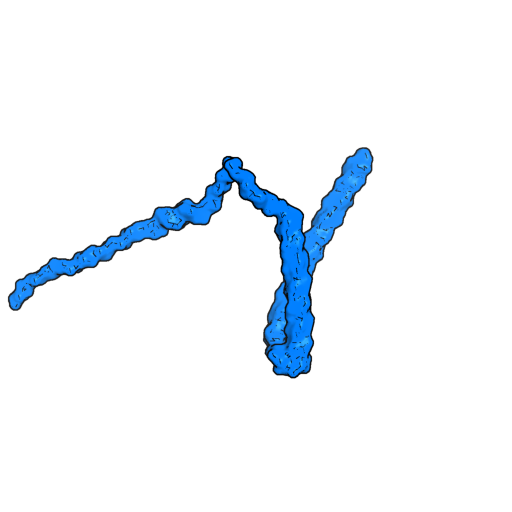 A N 1
ATOM 687 C CA . GLU A 1 99 ? 15.180 8.521 -20.753 1.00 85.44 99 GLU A CA 1
ATOM 688 C C . GLU A 1 99 ? 15.277 7.632 -22.000 1.00 85.44 99 GLU A C 1
ATOM 690 O O . GLU A 1 99 ? 15.827 8.053 -23.016 1.00 85.44 99 GLU A O 1
ATOM 695 N N . ILE A 1 100 ? 14.645 6.451 -21.977 1.00 81.12 100 ILE A N 1
ATOM 696 C CA . ILE A 1 100 ? 14.573 5.551 -23.142 1.00 81.12 100 ILE A CA 1
ATOM 697 C C . ILE A 1 100 ? 13.933 6.270 -24.334 1.00 81.12 100 ILE A C 1
ATOM 699 O O . ILE A 1 100 ? 14.430 6.177 -25.453 1.00 81.12 100 ILE A O 1
ATOM 703 N N . SER A 1 101 ? 12.864 7.033 -24.095 1.00 81.12 101 SER A N 1
ATOM 704 C CA . SER A 1 101 ? 12.171 7.790 -25.145 1.00 81.12 101 SER A CA 1
ATOM 705 C C . SER A 1 101 ? 13.033 8.901 -25.751 1.00 81.12 101 SER A C 1
ATOM 707 O O . SER A 1 101 ? 12.886 9.200 -26.929 1.00 81.12 101 SER A O 1
ATOM 709 N N . ARG A 1 102 ? 13.933 9.520 -24.973 1.00 79.12 102 ARG A N 1
ATOM 710 C CA . ARG A 1 102 ? 14.892 10.518 -25.480 1.00 79.12 102 ARG A CA 1
ATOM 711 C C . ARG A 1 102 ? 16.050 9.891 -26.252 1.00 79.12 102 ARG A C 1
ATOM 713 O O . ARG A 1 102 ? 16.615 10.561 -27.107 1.00 79.12 102 ARG A O 1
ATOM 720 N N . MET A 1 103 ? 16.395 8.640 -25.950 1.00 77.56 103 MET A N 1
ATOM 721 C CA . MET A 1 103 ? 17.400 7.866 -26.685 1.00 77.56 103 MET A CA 1
ATOM 722 C C . MET A 1 103 ? 16.830 7.220 -27.958 1.00 77.56 103 MET A C 1
ATOM 724 O O . MET A 1 103 ? 17.585 6.896 -28.867 1.00 77.56 103 MET A O 1
ATOM 728 N N . ALA A 1 104 ? 15.509 7.023 -28.025 1.00 55.97 104 ALA A N 1
ATOM 729 C CA . ALA A 1 104 ? 14.793 6.519 -29.192 1.00 55.97 104 ALA A CA 1
ATOM 730 C C . ALA A 1 104 ? 14.594 7.623 -30.248 1.00 55.97 104 ALA A C 1
ATOM 732 O O . ALA A 1 104 ? 13.471 8.046 -30.518 1.00 55.97 104 ALA A O 1
ATOM 733 N N . ILE A 1 105 ? 15.707 8.080 -30.822 1.00 54.75 105 ILE A N 1
ATOM 734 C CA . ILE A 1 105 ? 15.830 8.725 -32.139 1.00 54.75 105 ILE A CA 1
ATOM 735 C C . ILE A 1 105 ? 17.261 8.549 -32.636 1.00 54.75 105 ILE A C 1
ATOM 737 O O . ILE A 1 105 ? 18.193 8.883 -31.873 1.00 54.75 105 ILE A O 1
#

InterPro domains:
  IPR001624 Flagellar hook-basal body complex protein FliE [MF_00724] (5-105)
  IPR001624 Flagellar hook-basal body complex protein FliE [PF02049] (29-105)
  IPR001624 Flagellar hook-basal body complex protein FliE [PTHR34653] (21-105)

pLDDT: mean 73.7, std 18.19, range [42.28, 94.88]

Nearest PDB structures (foldseek):
  4tko-assembly1_B  TM=9.195E-01  e=9.223E+00  Aquifex aeolicus VF5

Mean predicted aligned error: 17.9 Å